Protein AF-A0A6Z1Z891-F1 (afdb_monomer_lite)

Radius of gyration: 24.02 Å; chains: 1; bounding box: 50×44×68 Å

Sequence (120 aa):
MKKKRVVIISLLLLLVSVIGISSYFLFKDKINLLDVDPSAVEWNGKKQKDTSGEENTIAIPGFEKVTLYANETTQAVNFHNPEINDCYFKISLIHPDGSVLWISDLIEPGKGMYSIELEK

pLDDT: mean 85.56, std 12.65, range [51.62, 96.81]

Foldseek 3Di:
DVVVVVVVVVVVVVVVVVVVVVVCVVCVVVPPQADEFPQKDQQDDDADDPPVPDPPDADDDDDPDADADPPAQKGFDWAAGALPDPAWDKDWDADPVGDTQDITHTGDHRITHGIDGTDD

Organism: Listeria monocytogenes (NCBI:txid1639)

Secondary structure (DSSP, 8-state):
-HHHHHHHHHHHHHHHHHHHHHHHHHHHTT--SS-B-TT-EE--SPPPP--TT-TT---PPP-S-----TT-SEEEEEEE--TT-SS-B--EEE-TTS-EEEE--BBPTTEEEEEEE---

Structure (mmCIF, N/CA/C/O backbone):
data_AF-A0A6Z1Z891-F1
#
_entry.id   AF-A0A6Z1Z891-F1
#
loop_
_atom_site.group_PDB
_atom_site.id
_atom_site.type_symbol
_atom_site.label_atom_id
_atom_site.label_alt_id
_atom_site.label_comp_id
_atom_site.label_asym_id
_atom_site.label_entity_id
_atom_site.label_seq_id
_atom_site.pdbx_PDB_ins_code
_atom_site.Cartn_x
_atom_site.Cartn_y
_atom_site.Cartn_z
_atom_site.occupancy
_atom_site.B_iso_or_equiv
_atom_site.auth_seq_id
_atom_site.auth_comp_id
_atom_site.auth_asym_id
_atom_site.auth_atom_id
_atom_site.pdbx_PDB_model_num
ATOM 1 N N . MET A 1 1 ? -35.006 15.814 52.220 1.00 58.19 1 MET A N 1
ATOM 2 C CA . MET A 1 1 ? -35.326 15.687 50.774 1.00 58.19 1 MET A CA 1
ATOM 3 C C . MET A 1 1 ? -34.240 16.264 49.857 1.00 58.19 1 MET A C 1
ATOM 5 O O . MET A 1 1 ? -33.842 15.563 48.938 1.00 58.19 1 MET A O 1
ATOM 9 N N . LYS A 1 2 ? -33.695 17.468 50.117 1.00 67.12 2 LYS A N 1
ATOM 10 C CA . LYS A 1 2 ? -32.628 18.089 49.294 1.00 67.12 2 LYS A CA 1
ATOM 11 C C . LYS A 1 2 ? -31.317 17.276 49.224 1.00 67.12 2 LYS A C 1
ATOM 13 O O . LYS A 1 2 ? -30.859 16.994 48.128 1.00 67.12 2 LYS A O 1
ATOM 18 N N . LYS A 1 3 ? -30.781 16.790 50.358 1.00 73.81 3 LYS A N 1
ATOM 19 C CA . LYS A 1 3 ? -29.568 15.932 50.391 1.00 73.81 3 LYS A CA 1
ATOM 20 C C . LYS A 1 3 ? -29.706 14.634 49.579 1.00 73.81 3 LYS A C 1
ATOM 22 O O . LYS A 1 3 ? -28.804 14.295 48.831 1.00 73.81 3 LYS A O 1
ATOM 27 N N . LYS A 1 4 ? -30.854 13.945 49.672 1.00 77.88 4 LYS A N 1
ATOM 28 C CA . LYS A 1 4 ? -31.118 12.720 48.890 1.00 77.88 4 LYS A CA 1
ATOM 29 C C . LYS A 1 4 ? -31.169 13.000 47.381 1.00 77.88 4 LYS A C 1
ATOM 31 O O . LYS A 1 4 ? -30.641 12.214 46.612 1.00 77.88 4 LYS A O 1
ATOM 36 N N . ARG A 1 5 ? -31.736 14.142 46.962 1.00 84.38 5 ARG A N 1
ATOM 37 C CA . ARG A 1 5 ? -31.733 14.569 45.549 1.00 84.38 5 ARG A CA 1
ATOM 38 C C . ARG A 1 5 ? -30.324 14.889 45.038 1.00 84.38 5 ARG A C 1
ATOM 40 O O . ARG A 1 5 ? -29.997 14.477 43.938 1.00 84.38 5 ARG A O 1
ATOM 47 N N . VAL A 1 6 ? -29.484 15.545 45.843 1.00 86.00 6 VAL A N 1
ATOM 48 C CA . VAL A 1 6 ? -28.081 15.834 45.475 1.00 86.00 6 VAL A CA 1
ATOM 49 C C . VAL A 1 6 ? -27.270 14.547 45.285 1.00 86.00 6 VAL A C 1
ATOM 51 O O . VAL A 1 6 ? -26.547 14.435 44.303 1.00 86.00 6 VAL A O 1
ATOM 54 N N . VAL A 1 7 ? -27.444 13.553 46.164 1.00 89.56 7 VAL A N 1
ATOM 55 C CA . VAL A 1 7 ? -26.769 12.245 46.039 1.00 89.56 7 VAL A CA 1
ATOM 56 C C . VAL A 1 7 ? -27.213 11.493 44.779 1.00 89.56 7 VAL A C 1
ATOM 58 O O . VAL A 1 7 ? -26.385 10.917 44.085 1.00 89.56 7 VAL A O 1
ATOM 61 N N . ILE A 1 8 ? -28.505 11.528 44.443 1.00 90.81 8 ILE A N 1
ATOM 62 C CA . ILE A 1 8 ? -29.018 10.876 43.225 1.00 90.81 8 ILE A CA 1
ATOM 63 C C . ILE A 1 8 ? -28.455 11.547 41.963 1.00 90.81 8 ILE A C 1
ATOM 65 O O . ILE A 1 8 ? -28.042 10.858 41.034 1.00 90.81 8 ILE A O 1
ATOM 69 N N . ILE A 1 9 ? -28.389 12.883 41.942 1.00 91.50 9 ILE A N 1
ATOM 70 C CA . ILE A 1 9 ? -27.824 13.639 40.814 1.00 91.50 9 ILE A CA 1
ATOM 71 C C . ILE A 1 9 ? -26.326 13.341 40.654 1.00 91.50 9 ILE A C 1
ATOM 73 O O . ILE A 1 9 ? -25.869 13.148 39.529 1.00 91.50 9 ILE A O 1
ATOM 77 N N . SER A 1 10 ? -25.562 13.249 41.751 1.00 89.56 10 SER A N 1
ATOM 78 C CA . SER A 1 10 ? -24.132 12.925 41.656 1.00 89.56 10 SER A CA 1
ATOM 79 C C . SER A 1 10 ? -23.898 11.506 41.139 1.00 89.56 10 SER A C 1
ATOM 81 O O . SER A 1 10 ? -22.973 11.295 40.362 1.00 89.56 10 SER A O 1
ATOM 83 N N . LEU A 1 11 ? -24.745 10.542 41.521 1.00 92.81 11 LEU A N 1
ATOM 84 C CA . LEU A 1 11 ? -24.650 9.163 41.038 1.00 92.81 11 LEU A CA 1
ATOM 85 C C . LEU A 1 11 ? -24.934 9.063 39.531 1.00 92.81 11 LEU A C 1
ATOM 87 O O . LEU A 1 11 ? -24.231 8.352 38.820 1.00 92.81 11 LEU A O 1
ATOM 91 N N . LEU A 1 12 ? -25.931 9.809 39.042 1.00 93.81 12 LEU A N 1
ATOM 92 C CA . LEU A 1 12 ? -26.269 9.879 37.616 1.00 93.81 12 LEU A CA 1
ATOM 93 C C . LEU A 1 12 ? -25.134 10.485 36.784 1.00 93.81 12 LEU A C 1
ATOM 95 O O . LEU A 1 12 ? -24.790 9.942 35.739 1.00 93.81 12 LEU A O 1
ATOM 99 N N . LEU A 1 13 ? -24.515 11.568 37.261 1.00 94.44 13 LEU A N 1
ATOM 100 C CA . LEU A 1 13 ? -23.353 12.175 36.600 1.00 94.44 13 LEU A CA 1
ATOM 101 C C . LEU A 1 13 ? -22.168 11.209 36.518 1.00 94.44 13 LEU A C 1
ATOM 103 O O . LEU A 1 13 ? -21.500 11.127 35.487 1.00 94.44 13 LEU A O 1
ATOM 107 N N . LEU A 1 14 ? -21.931 10.452 37.589 1.00 94.69 14 LEU A N 1
ATOM 108 C CA . LEU A 1 14 ? -20.855 9.468 37.639 1.00 94.69 14 LEU A CA 1
ATOM 109 C C . LEU A 1 14 ? -21.121 8.315 36.659 1.00 94.69 14 LEU A C 1
ATOM 111 O O . LEU A 1 14 ? -20.215 7.907 35.939 1.00 94.69 14 LEU A O 1
ATOM 115 N N . LEU A 1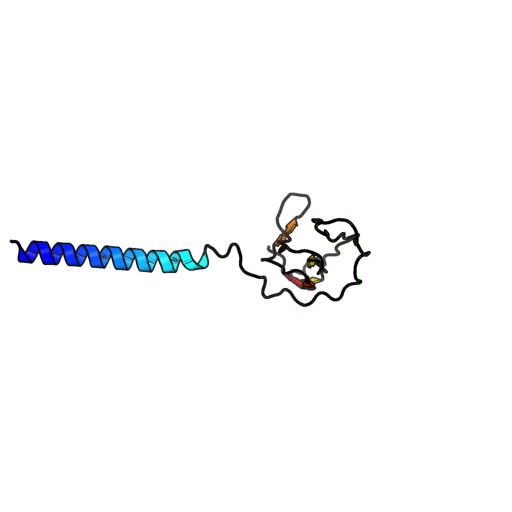 15 ? -22.375 7.867 36.548 1.00 94.19 15 LEU A N 1
ATOM 116 C CA . LEU A 1 15 ? -22.787 6.854 35.576 1.00 94.19 15 LEU A CA 1
ATOM 117 C C . LEU A 1 15 ? -22.562 7.320 34.126 1.00 94.19 15 LEU A C 1
ATOM 119 O O . LEU A 1 15 ? -21.998 6.581 33.324 1.00 94.19 15 LEU A O 1
ATOM 123 N N . VAL A 1 16 ? -22.951 8.556 33.796 1.00 95.00 16 VAL A N 1
ATOM 124 C CA . VAL A 1 16 ? -22.759 9.132 32.452 1.00 95.00 16 VAL A CA 1
ATOM 125 C C . VAL A 1 16 ? -21.273 9.264 32.111 1.00 95.00 16 VAL A C 1
ATOM 127 O O . VAL A 1 16 ? -20.876 8.942 30.994 1.00 95.00 16 VAL A O 1
ATOM 130 N N . SER A 1 17 ? -20.444 9.674 33.074 1.00 92.50 17 SER A N 1
ATOM 131 C CA . SER A 1 17 ? -18.987 9.742 32.906 1.00 92.50 17 SER A CA 1
ATOM 132 C C . SER A 1 17 ? -18.385 8.369 32.585 1.00 92.50 17 SER A C 1
ATOM 134 O O . SER A 1 17 ? -17.641 8.229 31.616 1.00 92.50 17 SER A O 1
ATOM 136 N N . VAL A 1 18 ? -18.771 7.329 33.333 1.00 94.81 18 VAL A N 1
ATOM 137 C CA . VAL A 1 18 ? -18.296 5.954 33.103 1.00 94.81 18 VAL A CA 1
ATOM 138 C C . VAL A 1 18 ? -18.716 5.441 31.727 1.00 94.81 18 VAL A C 1
ATOM 140 O O . VAL A 1 18 ? -17.897 4.855 31.020 1.00 94.81 18 VAL A O 1
ATOM 143 N N . ILE A 1 19 ? -19.960 5.699 31.314 1.00 93.69 19 ILE A N 1
ATOM 144 C CA . ILE A 1 19 ? -20.449 5.323 29.982 1.00 93.69 19 ILE A CA 1
ATOM 145 C C . ILE A 1 19 ? -19.655 6.060 28.900 1.00 93.69 19 ILE A C 1
ATOM 147 O O . ILE A 1 19 ? -19.201 5.423 27.954 1.00 93.69 19 ILE A O 1
ATOM 151 N N . GLY A 1 20 ? -19.427 7.368 29.045 1.00 91.00 20 GLY A N 1
ATOM 152 C CA . GLY A 1 20 ? -18.651 8.160 28.086 1.00 91.00 20 GLY A CA 1
ATOM 153 C C . GLY A 1 20 ? -17.218 7.651 27.918 1.00 91.00 20 GLY A C 1
ATOM 154 O O . GLY A 1 20 ? -16.760 7.452 26.796 1.00 91.00 20 GLY A O 1
ATOM 155 N N . ILE A 1 21 ? -16.538 7.358 29.028 1.00 90.44 21 ILE A N 1
ATOM 156 C CA . ILE A 1 21 ? -15.172 6.820 29.026 1.00 90.44 21 ILE A CA 1
ATOM 157 C C . ILE A 1 21 ? -15.140 5.417 28.406 1.00 90.44 21 ILE A C 1
ATOM 159 O O . ILE A 1 21 ? -14.305 5.143 27.547 1.00 90.44 21 ILE A O 1
ATOM 163 N N . SER A 1 22 ? -16.066 4.532 28.787 1.00 86.94 22 SER A N 1
ATOM 164 C CA . SER A 1 22 ? -16.147 3.178 28.227 1.00 86.94 22 SER A CA 1
ATOM 165 C C . SER A 1 22 ? -16.433 3.200 26.725 1.00 86.94 22 SER A C 1
ATOM 167 O O . SER A 1 22 ? -15.798 2.464 25.978 1.00 86.94 22 SER A O 1
A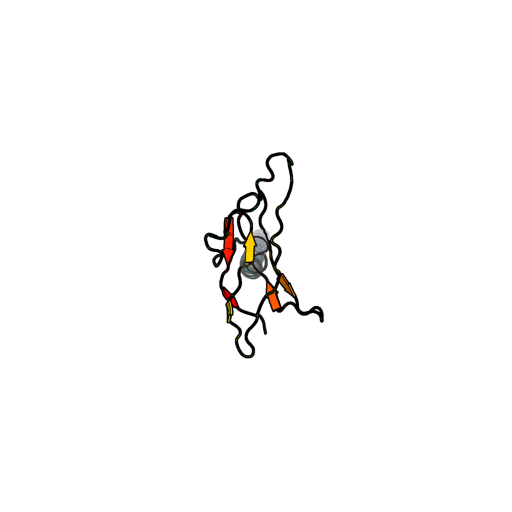TOM 169 N N . SER A 1 23 ? -17.328 4.084 26.279 1.00 85.25 23 SER A N 1
ATOM 170 C CA . SER A 1 23 ? -17.612 4.308 24.859 1.00 85.25 23 SER A CA 1
ATOM 171 C C . SER A 1 23 ? -16.353 4.768 24.126 1.00 85.25 23 SER A C 1
ATOM 173 O O . SER A 1 23 ? -15.988 4.190 23.111 1.00 85.25 23 SER A O 1
ATOM 175 N N . TYR A 1 24 ? -15.640 5.759 24.666 1.00 84.38 24 TYR A N 1
ATOM 176 C CA . TYR A 1 24 ? -14.400 6.258 24.074 1.00 84.38 24 TYR A CA 1
ATOM 177 C C . TYR A 1 24 ? -13.367 5.142 23.869 1.00 84.38 24 TYR A C 1
ATOM 179 O O . TYR A 1 24 ? -12.833 5.011 22.773 1.00 84.38 24 TYR A O 1
ATOM 187 N N . PHE A 1 25 ? -13.140 4.286 24.871 1.00 83.38 25 PHE A N 1
ATOM 188 C CA . PHE A 1 25 ? -12.214 3.157 24.730 1.00 83.38 25 PHE A CA 1
ATOM 189 C C . PHE A 1 25 ? -12.688 2.102 23.721 1.00 83.38 25 PHE A C 1
ATOM 191 O O . PHE A 1 25 ? -11.859 1.553 23.008 1.00 83.38 25 PHE A O 1
ATOM 198 N N . LEU A 1 26 ? -13.996 1.846 23.611 1.00 78.56 26 LEU A N 1
ATOM 199 C CA . LEU A 1 26 ? -14.544 0.893 22.634 1.00 78.56 26 LEU A CA 1
ATOM 200 C C . LEU A 1 26 ? -14.487 1.400 21.185 1.00 78.56 26 LEU A C 1
ATOM 202 O O . LEU A 1 26 ? -14.442 0.595 20.256 1.00 78.56 26 LEU A O 1
ATOM 206 N N . PHE A 1 27 ? -14.518 2.718 20.981 1.00 74.19 27 PHE A N 1
ATOM 207 C CA . PHE A 1 27 ? -14.511 3.331 19.650 1.00 74.19 27 PHE A CA 1
ATOM 208 C C . PHE A 1 27 ? -13.141 3.868 19.219 1.00 74.19 27 PHE A C 1
ATOM 210 O O . PHE A 1 27 ? -12.978 4.164 18.037 1.00 74.19 27 PHE A O 1
ATOM 217 N N . LYS A 1 28 ? -12.157 3.955 20.125 1.00 69.69 28 LYS A N 1
ATOM 218 C CA . LYS A 1 28 ? -10.813 4.472 19.827 1.00 69.69 28 LYS A CA 1
ATOM 219 C C . LYS A 1 28 ? -10.127 3.707 18.690 1.00 69.69 28 LYS A C 1
ATOM 221 O O . LYS A 1 28 ? -9.591 4.339 17.792 1.00 69.69 28 LYS A O 1
ATOM 226 N N . ASP A 1 29 ? -10.221 2.380 18.684 1.00 61.09 29 ASP A N 1
ATOM 227 C CA . ASP A 1 29 ? -9.520 1.541 17.699 1.00 61.09 29 ASP A CA 1
ATOM 228 C C . ASP A 1 29 ? -10.275 1.418 16.360 1.00 61.09 29 ASP A C 1
ATOM 230 O O . ASP A 1 29 ? -9.749 0.882 15.390 1.00 61.09 29 ASP A O 1
ATOM 234 N N . LYS A 1 30 ? -11.524 1.909 16.278 1.00 57.66 30 LYS A N 1
ATOM 235 C CA . LYS A 1 30 ? -12.346 1.838 15.055 1.00 57.66 30 LYS A CA 1
ATOM 236 C C . LYS A 1 30 ? -12.185 3.042 14.121 1.00 57.66 30 LYS A C 1
ATOM 238 O O . LYS A 1 30 ? -12.808 3.050 13.062 1.00 57.66 30 LYS A O 1
ATOM 243 N N . ILE A 1 31 ? -11.382 4.045 14.486 1.00 56.53 31 ILE A N 1
ATOM 244 C CA . ILE A 1 31 ? -11.143 5.251 13.672 1.00 56.53 31 ILE A CA 1
ATOM 245 C C . ILE A 1 31 ? -9.642 5.404 13.373 1.00 56.53 31 ILE A C 1
ATOM 247 O O . ILE A 1 31 ? -9.067 6.468 13.564 1.00 56.53 31 ILE A O 1
ATOM 251 N N . ASN A 1 32 ? -8.998 4.349 12.875 1.00 55.94 32 ASN A N 1
ATOM 252 C CA . ASN A 1 32 ? -7.662 4.449 12.275 1.00 55.94 32 ASN A CA 1
ATOM 253 C C . ASN A 1 32 ? -7.822 4.634 10.761 1.00 55.94 32 ASN A C 1
ATOM 255 O O . ASN A 1 32 ? -7.651 3.706 9.979 1.00 55.94 32 ASN A O 1
ATOM 259 N N . LEU A 1 33 ? -8.281 5.818 10.338 1.00 57.59 33 LEU A N 1
ATOM 260 C CA . LEU A 1 33 ? -8.488 6.122 8.912 1.00 57.59 33 LEU A CA 1
ATOM 261 C C . LEU A 1 33 ? -7.250 6.765 8.255 1.00 57.59 33 LEU A C 1
ATOM 263 O O . LEU A 1 33 ? -7.226 6.911 7.035 1.00 57.59 33 LEU A O 1
ATOM 267 N N . LEU A 1 34 ? -6.264 7.184 9.059 1.00 68.31 34 LEU A N 1
ATOM 268 C CA . LEU A 1 34 ? -5.146 8.049 8.656 1.00 68.31 34 LEU A CA 1
ATOM 269 C C . LEU A 1 34 ? -3.792 7.609 9.236 1.00 68.31 34 LEU A C 1
ATOM 271 O O . LEU A 1 34 ? -2.877 8.427 9.319 1.00 68.31 34 LEU A O 1
ATOM 275 N N . ASP A 1 35 ? -3.659 6.357 9.669 1.00 81.69 35 ASP A N 1
ATOM 276 C CA . ASP A 1 35 ? -2.368 5.892 10.168 1.00 81.69 35 ASP A CA 1
ATOM 277 C C . ASP A 1 35 ? -1.383 5.716 9.007 1.00 81.69 35 ASP A C 1
ATOM 279 O O . ASP A 1 35 ? -1.756 5.354 7.887 1.00 81.69 35 ASP A O 1
ATOM 283 N N . VAL A 1 36 ? -0.120 6.044 9.273 1.00 83.75 36 VAL A N 1
ATOM 284 C CA . VAL A 1 36 ? 0.988 5.780 8.352 1.00 83.75 36 VAL A CA 1
ATOM 285 C C . VAL A 1 36 ? 1.296 4.293 8.401 1.00 83.75 36 VAL A C 1
ATOM 287 O O . VAL A 1 36 ? 1.399 3.724 9.488 1.00 83.75 36 VAL A O 1
ATOM 290 N N . ASP A 1 37 ? 1.452 3.677 7.233 1.00 85.00 37 ASP A N 1
ATOM 291 C CA . ASP A 1 37 ? 1.689 2.246 7.121 1.00 85.00 37 ASP A CA 1
ATOM 292 C C . ASP A 1 37 ? 3.058 1.881 7.721 1.00 85.00 37 ASP A C 1
ATOM 294 O O . ASP A 1 37 ? 4.098 2.286 7.188 1.00 85.00 37 ASP A O 1
ATOM 298 N N . PRO A 1 38 ? 3.103 1.105 8.819 1.00 84.50 38 PRO A N 1
ATOM 299 C CA . PRO A 1 38 ? 4.358 0.775 9.485 1.00 84.50 38 PRO A CA 1
ATOM 300 C C . PRO A 1 38 ? 5.215 -0.217 8.685 1.00 84.50 38 PRO A C 1
ATOM 302 O O . PRO A 1 38 ? 6.381 -0.420 9.024 1.00 84.50 38 PRO A O 1
ATOM 305 N N . SER A 1 39 ? 4.655 -0.859 7.653 1.00 86.81 39 SER A N 1
ATOM 306 C CA . SER A 1 39 ? 5.373 -1.782 6.770 1.00 86.81 39 SER A CA 1
ATOM 307 C C . SER A 1 39 ? 6.025 -1.088 5.569 1.00 86.81 39 SER A C 1
ATOM 309 O O . SER A 1 39 ? 6.839 -1.704 4.874 1.00 86.81 39 SER A O 1
ATOM 311 N N . ALA A 1 40 ? 5.722 0.195 5.340 1.00 88.31 40 ALA A N 1
ATOM 312 C CA . ALA A 1 40 ? 6.332 0.977 4.277 1.00 88.31 40 ALA A CA 1
ATOM 313 C C . ALA A 1 40 ? 7.804 1.304 4.598 1.00 88.31 40 ALA A C 1
ATOM 315 O O . ALA A 1 40 ? 8.152 1.862 5.639 1.00 88.31 40 ALA A O 1
ATOM 316 N N . VAL A 1 41 ? 8.691 0.972 3.666 1.00 91.69 41 VAL A N 1
ATOM 317 C CA . VAL A 1 41 ? 10.143 1.163 3.752 1.00 91.69 41 VAL A CA 1
ATOM 318 C C . VAL A 1 41 ? 10.624 2.167 2.710 1.00 91.69 41 VAL A C 1
ATOM 320 O O . VAL A 1 41 ? 9.889 2.516 1.793 1.00 91.69 41 VAL A O 1
ATOM 323 N N . GLU A 1 42 ? 11.874 2.622 2.827 1.00 93.06 42 GLU A N 1
ATOM 324 C CA . GLU A 1 42 ? 12.505 3.451 1.792 1.00 93.06 42 GLU A CA 1
ATOM 325 C C . GLU A 1 42 ? 12.424 2.775 0.418 1.00 93.06 42 GLU A C 1
ATOM 327 O O . GLU A 1 42 ? 12.852 1.627 0.229 1.00 93.06 42 GLU A O 1
ATOM 332 N N . TRP A 1 43 ? 11.885 3.498 -0.558 1.00 90.12 43 TRP A N 1
ATOM 333 C CA . TRP A 1 43 ? 11.794 3.016 -1.923 1.00 90.12 43 TRP A CA 1
ATOM 334 C C . TRP A 1 43 ? 13.055 3.391 -2.708 1.00 90.12 43 TRP A C 1
ATOM 336 O O . TRP A 1 43 ? 13.454 4.549 -2.766 1.00 90.12 43 TRP A O 1
ATOM 346 N N . ASN A 1 44 ? 13.703 2.403 -3.330 1.00 84.12 44 ASN A N 1
ATOM 347 C CA . ASN A 1 44 ? 15.019 2.565 -3.966 1.00 84.12 44 ASN A CA 1
ATOM 348 C C . ASN A 1 44 ? 14.984 2.429 -5.501 1.00 84.12 44 ASN A C 1
ATOM 350 O O . ASN A 1 44 ? 16.029 2.266 -6.138 1.00 84.12 44 ASN A O 1
ATOM 354 N N . GLY A 1 45 ? 13.792 2.472 -6.103 1.00 72.94 45 GLY A N 1
ATOM 355 C CA . GLY A 1 45 ? 13.617 2.318 -7.543 1.00 72.94 45 GLY A CA 1
ATOM 356 C C . GLY A 1 45 ? 14.205 3.475 -8.358 1.00 72.94 45 GLY A C 1
ATOM 357 O O . GLY A 1 45 ? 14.538 4.545 -7.848 1.00 72.94 45 GLY A O 1
ATOM 358 N N . LYS A 1 46 ? 14.380 3.248 -9.668 1.00 63.09 46 LYS A N 1
ATOM 359 C CA . LYS A 1 46 ? 14.973 4.248 -10.566 1.00 63.09 46 LYS A CA 1
ATOM 360 C C . LYS A 1 46 ? 14.117 5.518 -10.572 1.00 63.09 46 LYS A C 1
ATOM 362 O O . LYS A 1 46 ? 12.947 5.470 -10.946 1.00 63.09 46 LYS A O 1
ATOM 367 N N . LYS A 1 47 ? 14.743 6.634 -10.185 1.00 58.66 47 LYS A N 1
ATOM 368 C CA . LYS A 1 47 ? 14.172 7.985 -10.184 1.00 58.66 47 LYS A CA 1
ATOM 369 C C . LYS A 1 47 ? 13.513 8.279 -11.536 1.00 58.66 47 LYS A C 1
ATOM 371 O O . LYS A 1 47 ? 14.137 8.102 -12.584 1.00 58.66 47 LYS A O 1
ATOM 376 N N . GLN A 1 48 ? 12.235 8.650 -11.489 1.00 58.59 48 GLN A N 1
ATOM 377 C CA . GLN A 1 48 ? 11.435 8.993 -12.661 1.00 58.59 48 GLN A CA 1
ATOM 378 C C . GLN A 1 48 ? 11.995 10.228 -13.379 1.00 58.59 48 GLN A C 1
ATOM 380 O O . GLN A 1 48 ? 12.820 10.968 -12.844 1.00 58.59 48 GLN A O 1
ATOM 385 N N . LYS A 1 49 ? 11.559 10.404 -14.631 1.00 56.69 49 LYS A N 1
ATOM 386 C CA . LYS A 1 49 ? 11.902 11.540 -15.487 1.00 56.69 49 LYS A CA 1
ATOM 387 C C . LYS A 1 49 ? 11.594 12.846 -14.749 1.00 56.69 49 LYS A C 1
ATOM 389 O O . LYS A 1 49 ? 10.503 12.991 -14.215 1.00 56.69 49 LYS A O 1
ATOM 394 N N . ASP A 1 50 ? 12.557 13.758 -14.757 1.00 55.69 50 ASP A N 1
ATOM 395 C CA . ASP A 1 50 ? 12.437 15.091 -14.174 1.00 55.69 50 ASP A CA 1
ATOM 396 C C . ASP A 1 50 ? 11.206 15.798 -14.774 1.00 55.69 50 ASP A C 1
ATOM 398 O O . ASP A 1 50 ? 11.164 16.062 -15.978 1.00 55.69 50 ASP A O 1
ATOM 402 N N . THR A 1 51 ? 10.170 16.034 -13.964 1.00 57.50 51 THR A N 1
ATOM 403 C CA . THR A 1 51 ? 8.977 16.822 -14.331 1.00 57.50 51 THR A CA 1
ATOM 404 C C . THR A 1 51 ? 9.206 18.313 -14.085 1.00 57.50 51 THR A C 1
ATOM 406 O O . THR A 1 51 ? 8.247 19.070 -13.933 1.00 57.50 51 THR A O 1
ATOM 409 N N . SER A 1 52 ? 10.474 18.746 -14.045 1.00 51.62 52 SER A N 1
ATOM 410 C CA . SER A 1 52 ? 10.891 20.134 -13.862 1.00 51.62 52 SER A CA 1
ATOM 411 C C . SER A 1 52 ? 10.205 21.050 -14.887 1.00 51.62 52 SER A C 1
ATOM 413 O O . SER A 1 52 ? 10.649 21.212 -16.022 1.00 51.62 52 SER A O 1
ATOM 415 N N . GLY A 1 53 ? 9.067 21.626 -14.487 1.00 54.59 53 GLY A N 1
ATOM 416 C CA . GLY A 1 53 ? 8.240 22.499 -15.322 1.00 54.59 53 GLY A CA 1
ATOM 417 C C . GLY A 1 53 ? 6.729 22.436 -15.066 1.00 54.59 53 GLY A C 1
ATOM 418 O O . GLY A 1 53 ? 6.045 23.395 -15.411 1.00 54.59 53 GLY A O 1
ATOM 419 N N . GLU A 1 54 ? 6.199 21.373 -14.451 1.00 60.53 54 GLU A N 1
ATOM 420 C CA . GLU A 1 54 ? 4.764 21.263 -14.139 1.00 60.53 54 GLU A CA 1
ATOM 421 C C . GLU A 1 54 ? 4.520 21.383 -12.628 1.00 60.53 54 GLU A C 1
ATOM 423 O O . GLU A 1 54 ? 4.637 20.412 -11.879 1.00 60.53 54 GLU A O 1
ATOM 428 N N . GLU A 1 55 ? 4.189 22.594 -12.167 1.00 65.06 55 GLU A N 1
ATOM 429 C CA . GLU A 1 55 ? 3.746 22.808 -10.785 1.00 65.06 55 GLU A CA 1
ATOM 430 C C . GLU A 1 55 ? 2.413 22.074 -10.527 1.00 65.06 55 GLU A C 1
ATOM 432 O O . GLU A 1 55 ? 1.490 22.150 -11.340 1.00 65.06 55 GLU A O 1
ATOM 437 N N . ASN A 1 56 ? 2.302 21.401 -9.373 1.00 72.69 56 ASN A N 1
ATOM 438 C CA . ASN A 1 56 ? 1.107 20.687 -8.885 1.00 72.69 56 ASN A CA 1
ATOM 439 C C . ASN A 1 56 ? 0.726 19.394 -9.636 1.00 72.69 56 ASN A C 1
ATOM 441 O O . ASN A 1 56 ? -0.455 19.147 -9.892 1.00 72.69 56 ASN A O 1
ATOM 445 N N . THR A 1 57 ? 1.697 18.546 -9.977 1.00 84.38 57 THR A N 1
ATOM 446 C CA . THR A 1 57 ? 1.426 17.213 -10.543 1.00 84.38 57 THR A CA 1
ATOM 447 C C . THR A 1 57 ? 1.705 16.100 -9.538 1.00 84.38 57 THR A C 1
ATOM 449 O O . THR A 1 57 ? 2.626 16.195 -8.734 1.00 84.38 57 THR A O 1
ATOM 452 N N . ILE A 1 58 ? 0.903 15.031 -9.594 1.00 88.88 58 ILE A N 1
ATOM 453 C CA . ILE A 1 58 ? 1.111 13.812 -8.805 1.00 88.88 58 ILE A CA 1
ATOM 454 C C . ILE A 1 58 ? 1.619 12.713 -9.735 1.00 88.88 58 ILE A C 1
ATOM 456 O O . ILE A 1 58 ? 0.948 12.325 -10.695 1.00 88.88 58 ILE A O 1
ATOM 460 N N . ALA A 1 59 ? 2.800 12.188 -9.436 1.00 89.88 59 ALA A N 1
ATOM 461 C CA . ALA A 1 59 ? 3.381 11.051 -10.119 1.00 89.88 59 ALA A CA 1
ATOM 462 C C . ALA A 1 59 ? 2.713 9.749 -9.654 1.00 89.88 59 ALA A C 1
ATOM 464 O O . ALA A 1 59 ? 2.849 9.333 -8.501 1.00 89.88 59 ALA A O 1
ATOM 465 N N . ILE A 1 60 ? 2.013 9.080 -10.573 1.00 90.94 60 ILE A N 1
ATOM 466 C CA . ILE A 1 60 ? 1.373 7.781 -10.332 1.00 90.94 60 ILE A CA 1
ATOM 467 C C . ILE A 1 60 ? 2.261 6.659 -10.895 1.00 90.94 60 ILE A C 1
ATOM 469 O O . ILE A 1 60 ? 2.547 6.658 -12.097 1.00 90.94 60 ILE A O 1
ATOM 473 N N . PRO A 1 61 ? 2.707 5.691 -10.074 1.00 88.69 61 PRO A N 1
ATOM 474 C CA . PRO A 1 61 ? 3.453 4.532 -10.553 1.00 88.69 61 PRO A CA 1
ATOM 475 C C . PR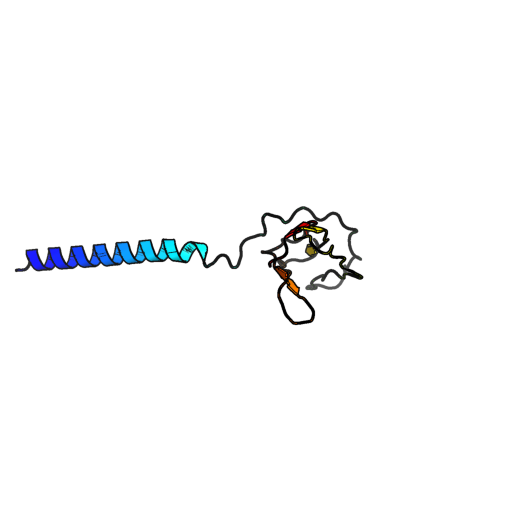O A 1 61 ? 2.663 3.691 -11.557 1.00 88.69 61 PRO A C 1
ATOM 477 O O . PRO A 1 61 ? 1.519 3.312 -11.310 1.00 88.69 61 PRO A O 1
ATOM 480 N N . GLY A 1 62 ? 3.304 3.351 -12.676 1.00 87.94 62 GLY A N 1
ATOM 481 C CA . GLY A 1 62 ? 2.795 2.381 -13.642 1.00 87.94 62 GLY A CA 1
ATOM 482 C C . GLY A 1 62 ? 3.441 1.011 -13.450 1.00 87.94 62 GLY A C 1
ATOM 483 O O . GLY A 1 62 ? 4.651 0.915 -13.240 1.00 87.94 62 GLY A O 1
ATOM 484 N N . PHE A 1 63 ? 2.646 -0.051 -13.579 1.00 87.00 63 PHE A N 1
ATOM 485 C CA . PHE A 1 63 ? 3.109 -1.437 -13.512 1.00 87.00 63 PHE A CA 1
ATOM 486 C C . PHE A 1 63 ? 2.793 -2.134 -14.832 1.00 87.00 63 PHE A C 1
ATOM 488 O O . PHE A 1 63 ? 1.633 -2.198 -15.228 1.00 87.00 63 PHE A O 1
ATOM 495 N N . GLU A 1 64 ? 3.807 -2.671 -15.516 1.00 87.44 64 GLU A N 1
ATOM 496 C CA . GLU A 1 64 ? 3.563 -3.484 -16.715 1.00 87.44 64 GLU A CA 1
ATOM 497 C C . GLU A 1 64 ? 2.857 -4.793 -16.338 1.00 87.44 64 GLU A C 1
ATOM 499 O O . GLU A 1 64 ? 1.913 -5.217 -17.002 1.00 87.44 64 GLU A O 1
ATOM 504 N N . LYS A 1 65 ? 3.326 -5.435 -15.258 1.00 88.75 65 LYS A N 1
ATOM 505 C CA . LYS A 1 65 ? 2.795 -6.687 -14.711 1.00 88.75 65 LYS A CA 1
ATOM 506 C C . LYS A 1 65 ? 2.987 -6.723 -13.197 1.00 88.75 65 LYS A C 1
ATOM 508 O O . LYS A 1 65 ? 3.995 -6.235 -12.690 1.00 88.75 65 LYS A O 1
ATOM 513 N N . VAL A 1 66 ? 2.051 -7.368 -12.508 1.00 90.31 66 VAL A N 1
ATOM 514 C CA . VAL A 1 66 ? 2.175 -7.790 -11.108 1.00 90.31 66 VAL A CA 1
ATOM 515 C C . VAL A 1 66 ? 1.974 -9.303 -11.089 1.00 90.31 66 VAL A C 1
ATOM 517 O O . VAL A 1 66 ? 0.934 -9.791 -11.527 1.00 90.31 66 VAL A O 1
ATOM 520 N N . THR A 1 67 ? 2.988 -10.046 -10.649 1.00 92.69 67 THR A N 1
ATOM 521 C CA . THR A 1 67 ? 2.953 -11.514 -10.599 1.00 92.69 67 THR A CA 1
ATOM 522 C C . THR A 1 67 ? 2.607 -11.953 -9.187 1.00 92.69 67 THR A C 1
ATOM 524 O O . THR A 1 67 ? 3.324 -11.593 -8.259 1.00 92.69 67 THR A O 1
ATOM 527 N N . LEU A 1 68 ? 1.547 -12.747 -9.038 1.00 93.62 68 LEU A N 1
ATOM 528 C CA . LEU A 1 68 ? 1.149 -13.340 -7.762 1.00 93.62 68 LEU A CA 1
ATOM 529 C C . LEU A 1 68 ? 1.363 -14.856 -7.806 1.00 93.62 68 LEU A C 1
ATOM 531 O O . LEU A 1 68 ? 1.014 -15.504 -8.798 1.00 93.62 68 LEU A O 1
ATOM 535 N N . TYR A 1 69 ? 1.927 -15.421 -6.743 1.00 94.38 69 TYR A N 1
ATOM 536 C CA . TYR A 1 69 ? 2.133 -16.859 -6.601 1.00 94.38 69 TYR A CA 1
ATOM 537 C C . TYR A 1 69 ? 0.888 -17.524 -6.017 1.00 94.38 69 TYR A C 1
ATOM 539 O O . TYR A 1 69 ? 0.373 -17.124 -4.974 1.00 94.38 69 TYR A O 1
ATOM 547 N N . ALA A 1 70 ? 0.388 -18.551 -6.703 1.00 93.06 70 ALA A N 1
ATOM 548 C CA . ALA A 1 70 ? -0.767 -19.305 -6.234 1.00 93.06 70 ALA A CA 1
ATOM 549 C C . ALA A 1 70 ? -0.446 -20.065 -4.937 1.00 93.06 70 ALA A C 1
ATOM 551 O O . ALA A 1 70 ? 0.648 -20.602 -4.784 1.00 93.06 70 ALA A O 1
ATOM 552 N N . ASN A 1 71 ? -1.445 -20.189 -4.059 1.00 92.75 71 ASN A N 1
ATOM 553 C CA . ASN A 1 71 ? -1.349 -20.847 -2.746 1.00 92.75 71 ASN A CA 1
ATOM 554 C C . ASN A 1 71 ? -0.419 -20.153 -1.732 1.00 92.75 71 ASN A C 1
ATOM 556 O O . ASN A 1 71 ? -0.114 -20.742 -0.696 1.00 92.75 71 ASN A O 1
ATOM 560 N N . GLU A 1 72 ? -0.021 -18.909 -1.992 1.00 94.75 72 GLU A N 1
ATOM 561 C CA . GLU A 1 72 ? 0.728 -18.062 -1.064 1.00 94.75 72 GLU A CA 1
ATOM 562 C C . GLU A 1 72 ? -0.094 -16.804 -0.757 1.00 94.75 72 GLU A C 1
ATOM 564 O O . GLU A 1 72 ? -0.715 -16.221 -1.645 1.00 94.75 72 GLU A O 1
ATOM 569 N N . THR A 1 73 ? -0.152 -16.394 0.509 1.00 94.50 73 THR A N 1
ATOM 570 C CA . THR A 1 73 ? -0.802 -15.134 0.910 1.00 94.50 73 THR A CA 1
ATOM 571 C C . THR A 1 73 ? 0.204 -13.994 0.967 1.00 94.50 73 THR A C 1
ATOM 573 O O . THR A 1 73 ? -0.126 -12.878 0.580 1.00 94.50 73 THR A O 1
ATOM 576 N N . THR A 1 74 ? 1.449 -14.277 1.345 1.00 96.81 74 THR A N 1
ATOM 577 C CA . THR A 1 74 ? 2.547 -13.318 1.236 1.00 96.81 74 THR A CA 1
ATOM 578 C C . THR A 1 74 ? 2.973 -13.178 -0.224 1.00 96.81 74 THR A C 1
ATOM 580 O O . THR A 1 74 ? 3.319 -14.163 -0.870 1.00 96.81 74 THR A O 1
ATOM 583 N N . GLN A 1 75 ? 2.960 -11.959 -0.756 1.00 96.19 75 GLN A N 1
ATOM 584 C CA . GLN A 1 75 ? 3.266 -11.680 -2.160 1.00 96.19 75 GLN A CA 1
ATOM 585 C C . GLN A 1 75 ? 4.352 -10.618 -2.282 1.00 96.19 75 GLN A C 1
ATOM 587 O O . GLN A 1 75 ? 4.297 -9.577 -1.626 1.00 96.19 75 GLN A O 1
ATOM 592 N N . ALA A 1 76 ? 5.320 -10.862 -3.165 1.00 95.12 76 ALA A N 1
ATOM 593 C CA . ALA A 1 76 ? 6.340 -9.878 -3.502 1.00 95.12 76 ALA A CA 1
ATOM 594 C C . ALA A 1 76 ? 5.770 -8.826 -4.466 1.00 95.12 76 ALA A C 1
ATOM 596 O O . ALA A 1 76 ? 5.227 -9.163 -5.519 1.00 95.12 76 ALA A O 1
ATOM 597 N N . VAL A 1 77 ? 5.921 -7.547 -4.127 1.00 94.25 77 VAL A N 1
ATOM 598 C CA . VAL A 1 77 ? 5.390 -6.415 -4.905 1.00 94.25 77 VAL A CA 1
ATOM 599 C C . VAL A 1 77 ? 6.411 -5.276 -4.996 1.00 94.25 77 VAL A C 1
ATOM 601 O O . VAL A 1 77 ? 7.549 -5.404 -4.557 1.00 94.25 77 VAL A O 1
ATOM 604 N N . ASN A 1 78 ? 6.032 -4.162 -5.623 1.00 93.62 78 ASN A N 1
ATOM 605 C CA . ASN A 1 78 ? 6.822 -2.926 -5.640 1.00 93.62 78 ASN A CA 1
ATOM 606 C C . ASN A 1 78 ? 5.892 -1.703 -5.585 1.00 93.62 78 ASN A C 1
ATOM 608 O O . ASN A 1 78 ? 5.981 -0.786 -6.404 1.00 93.62 78 ASN A O 1
ATOM 612 N N . PHE A 1 79 ? 4.921 -1.729 -4.676 1.00 95.12 79 PHE A N 1
ATOM 613 C CA . PHE A 1 79 ? 3.968 -0.633 -4.507 1.00 95.12 79 PHE A CA 1
ATOM 614 C C . PHE A 1 79 ? 4.647 0.516 -3.769 1.00 95.12 79 PHE A C 1
ATOM 616 O O . PHE A 1 79 ? 5.297 0.283 -2.760 1.00 95.12 79 PHE A O 1
ATOM 623 N N . HIS A 1 80 ? 4.551 1.742 -4.274 1.00 94.69 80 HIS A N 1
ATOM 624 C CA . HIS A 1 80 ? 5.302 2.867 -3.718 1.00 94.69 80 HIS A CA 1
ATOM 625 C C . HIS A 1 80 ? 4.611 4.200 -3.976 1.00 94.69 80 HIS A C 1
ATOM 627 O O . HIS A 1 80 ? 3.752 4.312 -4.850 1.00 94.69 80 HIS A O 1
ATOM 633 N N . ASN A 1 81 ? 5.026 5.210 -3.223 1.00 94.69 81 ASN A N 1
ATOM 634 C CA . ASN A 1 81 ? 4.704 6.603 -3.455 1.00 94.69 81 ASN A CA 1
ATOM 635 C C . ASN A 1 81 ? 5.994 7.332 -3.873 1.00 94.69 81 ASN A C 1
ATOM 637 O O . ASN A 1 81 ? 6.926 7.415 -3.072 1.00 94.69 81 ASN A O 1
ATOM 641 N N . PRO A 1 82 ? 6.110 7.806 -5.125 1.00 91.69 82 PRO A N 1
ATOM 642 C CA . PRO A 1 82 ? 7.278 8.556 -5.577 1.00 91.69 82 PRO A CA 1
ATOM 643 C C . PRO A 1 82 ? 7.638 9.736 -4.659 1.00 91.69 82 PRO A C 1
ATOM 645 O O . PRO A 1 82 ? 6.765 10.454 -4.188 1.00 91.69 82 PRO A O 1
ATOM 648 N N . GLU A 1 83 ? 8.937 9.970 -4.452 1.00 90.19 83 GLU A N 1
ATOM 649 C CA . GLU A 1 83 ? 9.466 11.051 -3.590 1.00 90.19 83 GLU A CA 1
ATOM 650 C C . GLU A 1 83 ? 9.013 12.455 -4.024 1.00 90.19 83 GLU A C 1
ATOM 652 O O . GLU A 1 83 ? 8.928 13.360 -3.204 1.00 90.19 83 GLU A O 1
ATOM 657 N N . ILE A 1 84 ? 8.704 12.636 -5.311 1.00 86.44 84 ILE A N 1
ATOM 658 C CA . ILE A 1 84 ? 8.273 13.923 -5.869 1.00 86.44 84 ILE A CA 1
ATOM 659 C C . ILE A 1 84 ? 6.854 14.332 -5.448 1.00 86.44 84 ILE A C 1
ATOM 661 O O . ILE A 1 84 ? 6.488 15.495 -5.602 1.00 86.44 84 ILE A O 1
ATOM 665 N N . ASN A 1 85 ? 6.049 13.396 -4.942 1.00 90.12 85 ASN A N 1
ATOM 666 C CA . ASN A 1 85 ? 4.689 13.693 -4.516 1.00 90.12 85 ASN A CA 1
ATOM 667 C C . ASN A 1 85 ? 4.683 14.439 -3.179 1.00 90.12 85 ASN A C 1
ATOM 669 O O . ASN A 1 85 ? 5.501 14.190 -2.301 1.00 90.12 85 ASN A O 1
ATOM 673 N N . ASP A 1 86 ? 3.696 15.307 -2.990 1.00 91.31 86 ASP A N 1
ATOM 674 C CA . ASP A 1 86 ? 3.450 16.049 -1.749 1.00 91.31 86 ASP A CA 1
ATOM 675 C C . ASP A 1 86 ? 2.261 15.487 -0.944 1.00 91.31 86 ASP A C 1
ATOM 677 O O . ASP A 1 86 ? 1.820 16.075 0.045 1.00 91.31 86 ASP A O 1
ATOM 681 N N . CYS A 1 87 ? 1.746 14.324 -1.350 1.00 92.69 87 CYS A N 1
ATOM 682 C CA . CYS A 1 87 ? 0.609 13.656 -0.732 1.00 92.69 87 CYS A CA 1
ATOM 683 C C . CYS A 1 87 ? 0.921 12.199 -0.383 1.00 92.69 87 CYS A C 1
ATOM 685 O O . CYS A 1 87 ? 1.815 11.576 -0.952 1.00 92.69 87 CYS A O 1
ATOM 687 N N . TYR A 1 88 ? 0.156 11.649 0.559 1.00 95.50 88 TYR A N 1
ATOM 688 C CA . TYR A 1 88 ? 0.212 10.235 0.917 1.00 95.50 88 TYR A CA 1
ATOM 689 C C . TYR A 1 88 ? -0.608 9.399 -0.054 1.00 95.50 88 TYR A C 1
ATOM 691 O O . TYR A 1 88 ? -1.679 9.820 -0.499 1.00 95.50 88 TYR A O 1
ATOM 699 N N . PHE A 1 89 ? -0.154 8.177 -0.313 1.00 96.06 89 PHE A N 1
ATOM 700 C CA . PHE A 1 89 ? -0.909 7.205 -1.096 1.00 96.06 89 PHE A CA 1
ATOM 701 C C . PHE A 1 89 ? -1.577 6.164 -0.211 1.00 96.06 89 PHE A C 1
ATOM 703 O O . PHE A 1 89 ? -1.017 5.732 0.789 1.00 96.06 89 PHE A O 1
ATOM 710 N N . LYS A 1 90 ? -2.759 5.722 -0.637 1.00 94.94 90 LYS A N 1
ATOM 711 C CA . LYS A 1 90 ? -3.411 4.507 -0.153 1.00 94.94 90 LYS A CA 1
ATOM 712 C C . LYS A 1 90 ? -3.658 3.610 -1.358 1.00 94.94 90 LYS A C 1
ATOM 714 O O . LYS A 1 90 ? -4.385 4.002 -2.270 1.00 94.94 90 LYS A O 1
ATOM 719 N N . ILE A 1 91 ? -3.011 2.450 -1.402 1.00 93.94 91 ILE A N 1
ATOM 720 C CA . ILE A 1 91 ? -3.021 1.558 -2.566 1.00 93.94 91 ILE A CA 1
ATOM 721 C C . ILE A 1 91 ? -3.899 0.351 -2.244 1.00 93.94 91 ILE A C 1
ATOM 723 O O . ILE A 1 91 ? -3.825 -0.199 -1.151 1.00 93.94 91 ILE A O 1
ATOM 727 N N . SER A 1 92 ? -4.730 -0.062 -3.201 1.00 94.06 92 SER A N 1
ATOM 728 C CA . SER A 1 92 ? -5.508 -1.300 -3.111 1.00 94.06 92 SER A CA 1
ATOM 729 C C . SER A 1 92 ? -5.205 -2.200 -4.300 1.00 94.06 92 SER A C 1
ATOM 731 O O . SER A 1 92 ? -5.035 -1.729 -5.427 1.00 94.06 92 SER A O 1
ATOM 733 N N . LEU A 1 93 ? -5.134 -3.502 -4.038 1.00 94.12 93 LEU A N 1
ATOM 734 C CA . LEU A 1 93 ? -5.070 -4.533 -5.061 1.00 94.12 93 LEU A CA 1
ATOM 735 C C . LEU A 1 93 ? -6.463 -5.145 -5.193 1.00 94.12 93 LEU A C 1
ATOM 737 O O . LEU A 1 93 ? -6.974 -5.739 -4.248 1.00 94.12 93 LEU A O 1
ATOM 741 N N . ILE A 1 94 ? -7.082 -4.976 -6.358 1.00 93.44 94 ILE A N 1
ATOM 742 C CA . ILE A 1 94 ? -8.467 -5.382 -6.612 1.00 93.44 94 ILE A CA 1
ATOM 743 C C . ILE A 1 94 ? -8.468 -6.420 -7.736 1.00 93.44 94 ILE A C 1
ATOM 745 O O . ILE A 1 94 ? -7.873 -6.200 -8.793 1.00 93.44 94 ILE A O 1
ATOM 749 N N . HIS A 1 95 ? -9.123 -7.557 -7.514 1.00 91.19 95 HIS A N 1
ATOM 750 C CA . HIS A 1 95 ? -9.329 -8.572 -8.543 1.00 91.19 95 HIS A CA 1
ATOM 751 C C . HIS A 1 95 ? -10.359 -8.080 -9.583 1.00 91.19 95 HIS A C 1
ATOM 753 O O . HIS A 1 95 ? -11.247 -7.299 -9.238 1.00 91.19 95 HIS A O 1
ATOM 759 N N . PRO A 1 96 ? -10.316 -8.528 -10.854 1.00 91.31 96 PRO A N 1
ATOM 760 C CA . PRO A 1 96 ? -11.261 -8.076 -11.882 1.00 91.31 96 PRO A CA 1
ATOM 761 C C . PRO A 1 96 ? -12.753 -8.291 -11.579 1.00 91.31 96 PRO A C 1
ATOM 763 O O . PRO A 1 96 ? -13.588 -7.636 -12.199 1.00 91.31 96 PRO A O 1
ATOM 766 N N . ASP A 1 97 ? -13.106 -9.182 -10.650 1.00 94.19 97 ASP A N 1
ATOM 767 C CA . ASP A 1 97 ? -14.492 -9.355 -10.179 1.00 94.19 97 ASP A CA 1
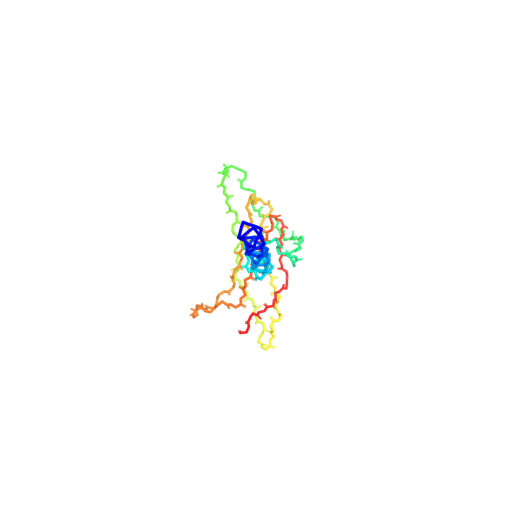ATOM 768 C C . ASP A 1 97 ? -14.937 -8.319 -9.129 1.00 94.19 97 ASP A C 1
ATOM 770 O O . ASP A 1 97 ? -16.098 -8.321 -8.721 1.00 94.19 97 ASP A O 1
ATOM 774 N N . GLY A 1 98 ? -14.038 -7.425 -8.710 1.00 92.44 98 GLY A N 1
ATOM 775 C CA . GLY A 1 98 ? -14.287 -6.369 -7.734 1.00 92.44 98 GLY A CA 1
ATOM 776 C C . GLY A 1 98 ? -13.916 -6.720 -6.291 1.00 92.44 98 GLY A C 1
ATOM 777 O O . GLY A 1 98 ? -14.076 -5.865 -5.420 1.00 92.44 98 GLY A O 1
ATOM 778 N N . SER A 1 99 ? -13.418 -7.928 -6.010 1.00 92.00 99 SER A N 1
ATOM 779 C CA . SER A 1 99 ? -12.926 -8.275 -4.671 1.00 92.00 99 SER A CA 1
ATOM 780 C C . SER A 1 99 ? -11.632 -7.525 -4.329 1.00 92.00 99 SER A C 1
ATOM 782 O O . SER A 1 99 ? -10.714 -7.421 -5.144 1.00 92.00 99 SER A O 1
ATOM 784 N N . VAL A 1 100 ? -11.565 -6.973 -3.113 1.00 93.94 100 VAL A N 1
ATOM 785 C CA . VAL A 1 100 ? -10.351 -6.340 -2.579 1.00 93.94 100 VAL A CA 1
ATOM 786 C C . VAL A 1 100 ? -9.461 -7.448 -2.036 1.00 93.94 100 VAL A C 1
ATOM 788 O O . VAL A 1 100 ? -9.849 -8.146 -1.109 1.00 93.94 100 VAL A O 1
ATOM 791 N N . LEU A 1 101 ? -8.287 -7.616 -2.635 1.00 94.38 101 LEU A N 1
ATOM 792 C CA . LEU A 1 101 ? -7.315 -8.627 -2.226 1.00 94.38 101 LEU A CA 1
ATOM 793 C C . LEU A 1 101 ? -6.363 -8.106 -1.152 1.00 94.38 101 LEU A C 1
ATOM 795 O O . LEU A 1 101 ? -5.770 -8.903 -0.440 1.00 94.38 101 LEU A O 1
ATOM 799 N N . TRP A 1 102 ? -6.157 -6.790 -1.085 1.00 95.44 102 TRP A N 1
ATOM 800 C CA . TRP A 1 102 ? -5.302 -6.136 -0.095 1.00 95.44 102 TRP A CA 1
ATOM 801 C C . TRP A 1 102 ? -5.458 -4.609 -0.180 1.00 95.44 102 TRP A C 1
ATOM 803 O O . TRP A 1 102 ? -5.718 -4.064 -1.261 1.00 95.44 102 TRP A O 1
ATOM 813 N N . ILE A 1 103 ? -5.259 -3.916 0.943 1.00 94.56 103 ILE A N 1
ATOM 814 C CA . ILE A 1 103 ? -5.214 -2.454 1.037 1.00 94.56 103 ILE A CA 1
ATOM 815 C C . ILE A 1 103 ? -4.084 -2.013 1.979 1.00 94.56 103 ILE A C 1
ATOM 817 O O . ILE A 1 103 ? -3.890 -2.612 3.033 1.00 94.56 103 ILE A O 1
ATOM 821 N N . SER A 1 104 ? -3.342 -0.969 1.609 1.00 93.69 104 SER A N 1
ATOM 822 C CA . SER A 1 104 ? -2.359 -0.342 2.502 1.00 93.69 104 SER A CA 1
ATOM 823 C C . SER A 1 104 ? -3.010 0.616 3.490 1.00 93.69 104 SER A C 1
ATOM 825 O O . SER A 1 104 ? -4.111 1.120 3.249 1.00 93.69 104 SER A O 1
ATOM 827 N N . ASP A 1 105 ? -2.264 0.988 4.523 1.00 93.06 105 ASP A N 1
ATOM 828 C CA . ASP A 1 105 ? -2.459 2.261 5.218 1.00 93.06 105 ASP A CA 1
ATOM 829 C C . ASP A 1 105 ? -1.819 3.415 4.406 1.00 93.06 105 ASP A C 1
ATOM 831 O O . ASP A 1 105 ? -1.654 3.303 3.183 1.00 93.06 105 ASP A O 1
ATOM 835 N N . LEU A 1 106 ? -1.528 4.571 5.014 1.00 95.06 106 LEU A N 1
ATOM 836 C CA . LEU A 1 106 ? -0.951 5.708 4.288 1.00 95.06 106 LEU A CA 1
ATOM 837 C C . LEU A 1 106 ? 0.550 5.515 4.017 1.00 95.06 106 LEU A C 1
ATOM 839 O O . LEU A 1 106 ? 1.344 5.348 4.937 1.00 95.06 106 LEU A O 1
ATOM 843 N N . ILE A 1 107 ? 0.956 5.627 2.754 1.00 95.38 107 ILE A N 1
ATOM 844 C CA . ILE A 1 107 ? 2.347 5.531 2.297 1.00 95.38 107 ILE A CA 1
ATOM 845 C C . ILE A 1 107 ? 2.896 6.943 2.049 1.00 95.38 107 ILE A C 1
ATOM 847 O O . ILE A 1 107 ? 2.411 7.658 1.165 1.00 95.38 107 ILE A O 1
ATOM 851 N N . GLU A 1 108 ? 3.914 7.339 2.813 1.00 95.44 108 GLU A N 1
ATOM 852 C CA . GLU A 1 108 ? 4.617 8.623 2.658 1.00 95.44 108 GLU A CA 1
ATOM 853 C C . GLU A 1 108 ? 5.336 8.739 1.301 1.00 95.44 108 GLU A C 1
ATOM 855 O O . GLU A 1 108 ? 5.780 7.721 0.758 1.00 95.44 108 GLU A O 1
ATOM 860 N N . PRO A 1 109 ? 5.524 9.961 0.765 1.00 94.19 109 PRO A N 1
ATOM 861 C CA . PRO A 1 109 ? 6.420 10.189 -0.367 1.00 94.19 109 PRO A CA 1
ATOM 862 C C . PRO A 1 109 ? 7.811 9.587 -0.137 1.00 94.19 109 PRO A C 1
ATOM 864 O O . PRO A 1 109 ? 8.404 9.736 0.929 1.00 94.19 109 PRO A O 1
ATOM 867 N N . GLY A 1 110 ? 8.331 8.885 -1.142 1.00 92.94 110 GLY A N 1
ATOM 868 C CA . GLY A 1 110 ? 9.625 8.200 -1.088 1.00 92.94 110 GLY A CA 1
ATOM 869 C C . GLY A 1 110 ? 9.584 6.810 -0.445 1.00 92.94 110 GLY A C 1
ATOM 870 O O . GLY A 1 110 ? 10.593 6.103 -0.469 1.00 92.94 110 GLY A O 1
ATOM 871 N N . LYS A 1 111 ? 8.436 6.370 0.084 1.00 95.81 111 LYS A N 1
ATOM 872 C CA . LYS A 1 111 ? 8.274 5.042 0.688 1.00 95.81 111 LYS A CA 1
ATOM 873 C C . LYS A 1 111 ? 7.559 4.056 -0.233 1.00 95.81 111 LYS A C 1
ATOM 875 O O . LYS A 1 111 ? 6.880 4.425 -1.192 1.00 95.81 111 LYS A O 1
ATOM 880 N N . GLY A 1 112 ? 7.679 2.772 0.083 1.00 95.19 112 GLY A N 1
ATOM 881 C CA . GLY A 1 112 ? 6.975 1.696 -0.599 1.00 95.19 112 GLY A CA 1
ATOM 882 C C . GLY A 1 112 ? 7.047 0.362 0.132 1.00 95.19 112 GLY A C 1
ATOM 883 O O . GLY A 1 112 ? 7.595 0.255 1.221 1.00 95.19 112 GLY A O 1
ATOM 884 N N . MET A 1 113 ? 6.487 -0.671 -0.481 1.00 94.38 113 MET A N 1
ATOM 885 C CA . MET A 1 113 ? 6.410 -2.027 0.043 1.00 94.38 113 MET A CA 1
ATOM 886 C C . MET A 1 113 ? 6.908 -3.015 -1.001 1.00 94.38 113 MET A C 1
ATOM 888 O O . MET A 1 113 ? 6.546 -2.938 -2.180 1.00 94.38 113 MET A O 1
ATOM 892 N N . TYR A 1 114 ? 7.707 -3.971 -0.532 1.00 94.50 114 TYR A N 1
ATOM 893 C CA . TYR A 1 114 ? 8.206 -5.082 -1.344 1.00 94.50 114 TYR A CA 1
ATOM 894 C C . TYR A 1 114 ? 7.533 -6.418 -1.023 1.00 94.50 114 TYR A C 1
ATOM 896 O O . TYR A 1 114 ? 7.721 -7.390 -1.749 1.00 94.50 114 TYR A O 1
ATOM 904 N N . SER A 1 115 ? 6.746 -6.465 0.051 1.00 95.00 115 SER A N 1
ATOM 905 C CA . SER A 1 115 ? 5.996 -7.635 0.493 1.00 95.00 115 SER A CA 1
ATOM 906 C C . SER A 1 115 ? 4.657 -7.174 1.048 1.00 95.00 115 SER A C 1
ATOM 908 O O . SER A 1 115 ? 4.624 -6.232 1.835 1.00 95.00 115 SER A O 1
ATOM 910 N N . ILE A 1 1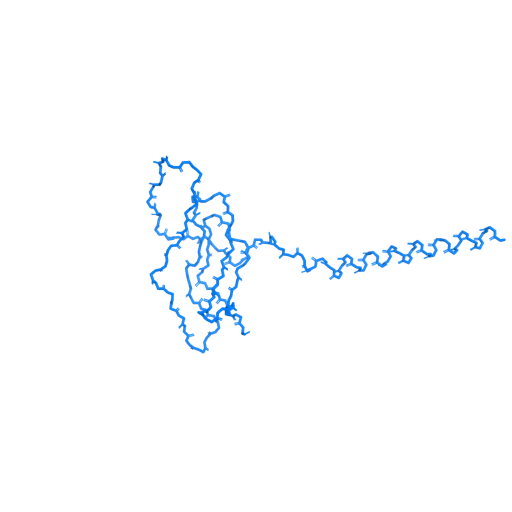16 ? 3.580 -7.842 0.655 1.00 95.69 116 ILE A N 1
ATOM 911 C CA . ILE A 1 116 ? 2.229 -7.642 1.193 1.00 95.69 116 ILE A CA 1
ATOM 912 C C . ILE A 1 116 ? 1.643 -8.985 1.613 1.00 95.69 116 ILE A C 1
ATOM 914 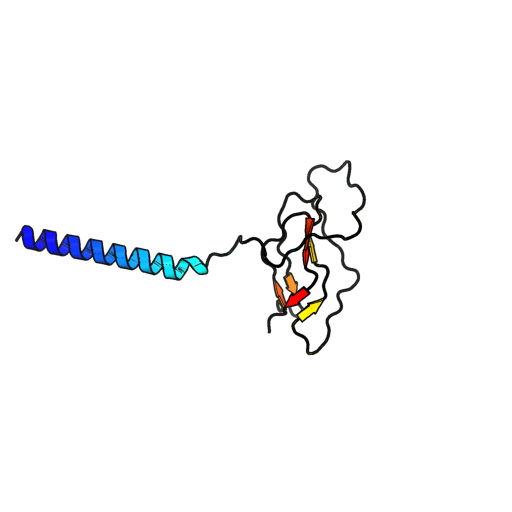O O . ILE A 1 116 ? 2.106 -10.028 1.154 1.00 95.69 116 ILE A O 1
ATOM 918 N N . GLU A 1 117 ? 0.610 -8.951 2.445 1.00 96.12 117 GLU A N 1
ATOM 919 C CA . GLU A 1 117 ? -0.162 -10.128 2.835 1.00 96.12 117 GLU A CA 1
ATOM 920 C C . GLU A 1 117 ? -1.577 -9.992 2.269 1.00 96.12 117 GLU A C 1
ATOM 922 O O . GLU A 1 117 ? -2.278 -9.040 2.603 1.00 96.12 117 GLU A O 1
ATOM 927 N N . LEU A 1 118 ? -1.992 -10.909 1.395 1.00 94.94 118 LEU A N 1
ATOM 928 C CA . LEU A 1 118 ? -3.336 -10.895 0.823 1.00 94.94 118 LEU A CA 1
ATOM 929 C C . LEU A 1 118 ? -4.394 -11.218 1.886 1.00 94.94 118 LEU A C 1
ATOM 931 O O . LEU A 1 118 ? -4.241 -12.147 2.684 1.00 94.94 118 LEU A O 1
ATOM 935 N N . GLU A 1 119 ? -5.496 -10.481 1.842 1.00 86.12 119 GLU A N 1
ATOM 936 C CA . GLU A 1 119 ? -6.716 -10.785 2.578 1.00 86.12 119 GLU A CA 1
ATOM 937 C C . GLU A 1 119 ? -7.400 -12.013 1.949 1.00 86.12 119 GLU A C 1
ATOM 939 O O . GLU A 1 119 ? -7.377 -12.206 0.730 1.00 86.12 119 GLU A O 1
ATOM 944 N N . LYS A 1 120 ? -7.955 -12.889 2.793 1.00 62.72 120 LYS A N 1
ATOM 945 C CA . LYS A 1 120 ? -8.679 -14.096 2.365 1.00 62.72 120 LYS A CA 1
ATOM 946 C C . LYS A 1 120 ? -10.129 -13.812 2.012 1.00 62.72 120 LYS A C 1
ATOM 948 O O . LYS A 1 120 ? -10.771 -13.053 2.771 1.00 62.72 120 LYS A O 1
#